Protein AF-A0A7J9W4T0-F1 (afdb_monomer_lite)

pLDDT: mean 91.31, std 8.96, range [55.88, 98.38]

Foldseek 3Di:
DQDPVLVVLLVVLLVVLLVCLVVVVNLSSLVSLVVSLVSCPLVPDPVSLVSSQSSLVSCVVVCVDPSSVVSVVSCVVNVRDHD

Secondary structure (DSSP, 8-state):
---HHHHHHHHHHHHHHHHHHHTT-HHHHHHHHHHHHHHHTT---HHHHHHHHHHHHHHGGGTTSHHHHHHHHHHHHTT----

Sequence (83 aa):
MIDGYDRGRLFNLALLASALADQGKVEEACEAGSAALRIAGDARSVRTVAYLADLSHRLTPFRTQPAVGRLNEQMRAADVPVQ

Structure (mmCIF, N/CA/C/O backbone):
data_AF-A0A7J9W4T0-F1
#
_entry.id   AF-A0A7J9W4T0-F1
#
loop_
_atom_site.group_PDB
_atom_site.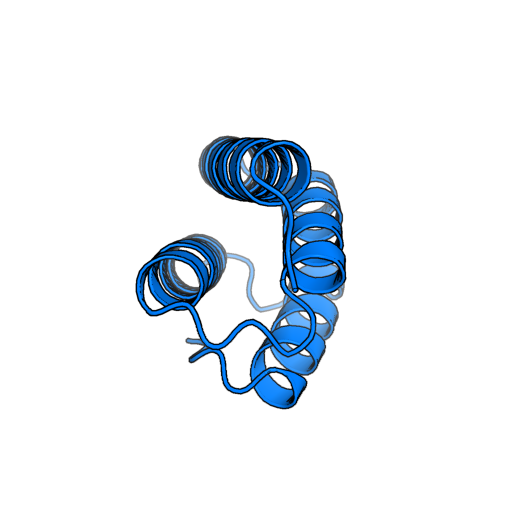id
_atom_site.type_symbol
_atom_site.label_atom_id
_atom_site.label_alt_id
_atom_site.label_comp_id
_atom_site.label_as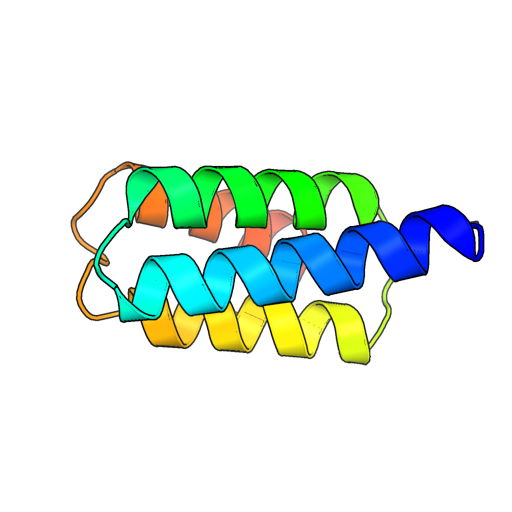ym_id
_atom_site.label_entity_id
_atom_site.label_seq_id
_atom_site.pdbx_PDB_ins_code
_atom_site.Cartn_x
_atom_site.Cartn_y
_atom_site.Cartn_z
_atom_site.occupancy
_atom_site.B_iso_or_equiv
_atom_site.auth_seq_id
_atom_site.auth_comp_id
_atom_site.auth_asym_id
_atom_site.auth_atom_id
_atom_site.pdbx_PDB_model_num
ATOM 1 N N . MET A 1 1 ? 4.055 2.317 -21.791 1.00 55.88 1 MET A N 1
ATOM 2 C CA . MET A 1 1 ? 5.352 2.318 -21.079 1.00 55.88 1 MET A CA 1
ATOM 3 C C . MET A 1 1 ? 5.271 3.426 -20.045 1.00 55.88 1 MET A C 1
ATOM 5 O O . MET A 1 1 ? 4.990 4.542 -20.446 1.00 55.88 1 MET A O 1
ATOM 9 N N . ILE A 1 2 ? 5.401 3.116 -18.752 1.00 62.75 2 ILE A N 1
ATOM 10 C CA . ILE A 1 2 ? 5.459 4.140 -17.694 1.00 62.75 2 ILE A CA 1
ATOM 11 C C . ILE A 1 2 ? 6.718 4.978 -17.914 1.00 62.75 2 ILE A C 1
ATOM 13 O O . ILE A 1 2 ? 7.816 4.414 -17.962 1.00 62.75 2 ILE A O 1
ATOM 17 N N . ASP A 1 3 ? 6.556 6.290 -18.048 1.00 78.94 3 ASP A N 1
ATOM 18 C CA . ASP A 1 3 ? 7.682 7.218 -18.116 1.00 78.94 3 ASP A CA 1
ATOM 19 C C . ASP A 1 3 ? 8.320 7.410 -16.721 1.00 78.94 3 ASP A C 1
ATOM 21 O O . ASP A 1 3 ? 7.744 7.056 -15.686 1.00 78.94 3 ASP A O 1
ATOM 25 N N . GLY A 1 4 ? 9.535 7.958 -16.662 1.00 80.31 4 GLY A N 1
ATOM 26 C CA . GLY A 1 4 ? 10.271 8.194 -15.417 1.00 80.31 4 GLY A CA 1
ATOM 27 C C . GLY A 1 4 ? 9.487 9.030 -14.399 1.00 80.31 4 GLY A C 1
ATOM 28 O O . GLY A 1 4 ? 9.547 8.743 -13.201 1.00 80.31 4 GLY A O 1
ATOM 29 N N . TYR A 1 5 ? 8.696 9.996 -14.875 1.00 84.00 5 TYR A N 1
ATOM 30 C CA . TYR A 1 5 ? 7.806 10.804 -14.039 1.00 84.00 5 TYR A CA 1
ATOM 31 C C . TYR A 1 5 ? 6.730 9.957 -13.344 1.00 84.00 5 TYR A C 1
ATOM 33 O O . TYR A 1 5 ? 6.587 10.019 -12.121 1.00 84.00 5 TYR A O 1
ATOM 41 N N . ASP A 1 6 ? 6.029 9.106 -14.094 1.00 87.12 6 ASP A N 1
ATOM 42 C CA . ASP A 1 6 ? 4.973 8.240 -13.561 1.00 87.12 6 ASP A CA 1
ATOM 43 C C . ASP A 1 6 ? 5.527 7.234 -12.550 1.00 87.12 6 ASP A C 1
ATOM 45 O O . ASP A 1 6 ? 4.912 6.983 -11.514 1.00 87.12 6 ASP A O 1
ATOM 49 N N . ARG A 1 7 ? 6.740 6.719 -12.783 1.00 85.50 7 ARG A N 1
ATOM 50 C CA . ARG A 1 7 ? 7.421 5.843 -11.821 1.00 85.50 7 ARG A CA 1
ATOM 51 C C . ARG A 1 7 ? 7.722 6.563 -10.508 1.00 85.50 7 ARG A C 1
ATOM 53 O O . ARG A 1 7 ? 7.491 5.999 -9.439 1.00 85.50 7 ARG A O 1
ATOM 60 N N . GLY A 1 8 ? 8.240 7.789 -10.580 1.00 90.25 8 GLY A N 1
ATOM 61 C CA . GLY A 1 8 ? 8.505 8.608 -9.398 1.00 90.25 8 GLY A CA 1
ATOM 62 C C . GLY A 1 8 ? 7.219 8.958 -8.650 1.00 90.25 8 GLY A C 1
ATOM 63 O O . GLY A 1 8 ? 7.158 8.850 -7.426 1.00 90.25 8 GLY A O 1
ATOM 64 N N . ARG A 1 9 ? 6.159 9.315 -9.377 1.00 92.12 9 ARG A N 1
ATOM 65 C CA . ARG A 1 9 ? 4.850 9.625 -8.795 1.00 92.12 9 ARG A CA 1
ATOM 66 C C . ARG A 1 9 ? 4.221 8.411 -8.115 1.00 92.12 9 ARG A C 1
ATOM 68 O O . ARG A 1 9 ? 3.735 8.537 -6.995 1.00 92.12 9 ARG A O 1
ATOM 75 N N . LEU A 1 10 ? 4.282 7.240 -8.746 1.00 92.50 10 LEU A N 1
ATOM 76 C CA . LEU A 1 10 ? 3.832 5.975 -8.165 1.00 92.50 10 LEU A CA 1
ATOM 77 C C . LEU A 1 10 ? 4.554 5.677 -6.855 1.00 92.50 10 LEU A C 1
ATOM 79 O O . LEU A 1 10 ? 3.907 5.362 -5.860 1.00 92.50 10 LEU A O 1
ATOM 83 N N . PHE A 1 11 ? 5.884 5.793 -6.851 1.00 91.81 11 PHE A N 1
ATOM 84 C CA . PHE A 1 11 ? 6.685 5.554 -5.654 1.00 91.81 11 PHE A CA 1
ATOM 85 C C . PHE A 1 11 ? 6.262 6.470 -4.500 1.00 91.81 11 PHE A C 1
ATOM 87 O O . PHE A 1 11 ? 6.013 5.989 -3.398 1.00 91.81 11 PHE A O 1
ATOM 94 N N . ASN A 1 12 ? 6.112 7.770 -4.766 1.00 95.38 12 ASN A N 1
ATOM 95 C CA . ASN A 1 12 ? 5.684 8.731 -3.750 1.00 95.38 12 ASN A CA 1
ATOM 96 C C . ASN A 1 12 ? 4.268 8.448 -3.228 1.00 95.38 12 ASN A C 1
ATOM 98 O O . ASN A 1 12 ? 4.027 8.588 -2.034 1.00 95.38 12 ASN A O 1
ATOM 102 N N . LEU A 1 13 ? 3.341 8.021 -4.091 1.00 96.50 13 LEU A N 1
ATOM 103 C CA . LEU A 1 13 ? 1.985 7.659 -3.670 1.00 96.50 13 LEU A CA 1
ATOM 104 C C . LEU A 1 13 ? 1.959 6.402 -2.802 1.00 96.50 13 LEU A C 1
ATOM 106 O O . LEU A 1 13 ? 1.246 6.380 -1.804 1.00 96.50 13 LEU A O 1
ATOM 110 N N . ALA A 1 14 ? 2.748 5.383 -3.144 1.00 95.06 14 ALA A N 1
ATOM 111 C CA . ALA A 1 14 ? 2.854 4.183 -2.323 1.00 95.06 14 ALA A CA 1
ATOM 112 C C . ALA A 1 14 ? 3.489 4.494 -0.956 1.00 95.06 14 ALA A C 1
ATOM 114 O O . ALA A 1 14 ? 2.981 4.054 0.071 1.00 95.06 14 ALA A O 1
ATOM 115 N N . LEU A 1 15 ? 4.540 5.324 -0.931 1.00 96.31 15 LEU A N 1
ATOM 116 C CA . LEU A 1 15 ? 5.165 5.790 0.309 1.00 96.31 15 LEU A CA 1
ATOM 117 C C . LEU A 1 15 ? 4.184 6.586 1.184 1.00 96.31 15 LEU A C 1
ATOM 119 O O . LEU A 1 15 ? 4.094 6.343 2.386 1.00 96.31 15 LEU A O 1
ATOM 123 N N . LEU A 1 16 ? 3.433 7.512 0.579 1.00 98.12 16 LEU A N 1
ATOM 124 C CA . LEU A 1 16 ? 2.402 8.287 1.266 1.00 98.12 16 LEU A CA 1
ATOM 125 C C . LEU A 1 16 ? 1.316 7.374 1.842 1.00 98.12 16 LEU A C 1
ATOM 127 O O . LEU A 1 16 ? 0.956 7.521 3.006 1.00 98.12 16 LEU A O 1
ATOM 131 N N . ALA A 1 17 ? 0.824 6.416 1.055 1.00 97.94 17 ALA A N 1
ATOM 132 C CA . ALA A 1 17 ? -0.193 5.470 1.495 1.00 97.94 17 ALA A CA 1
ATOM 133 C C . ALA A 1 17 ? 0.267 4.669 2.722 1.00 97.94 17 ALA A C 1
ATOM 135 O O . ALA A 1 17 ? -0.478 4.572 3.695 1.00 97.94 17 ALA A O 1
ATOM 136 N N . SER A 1 18 ? 1.505 4.162 2.720 1.00 96.69 18 SER A N 1
ATOM 137 C CA . SER A 1 18 ? 2.061 3.437 3.870 1.00 96.69 18 SER A CA 1
ATOM 138 C C . SER A 1 18 ? 2.178 4.328 5.108 1.00 96.69 18 SER A C 1
ATOM 140 O O . SER A 1 18 ? 1.767 3.921 6.191 1.00 96.69 18 SER A O 1
ATOM 142 N N . ALA A 1 19 ? 2.653 5.568 4.957 1.00 98.00 19 ALA A N 1
ATOM 143 C CA . ALA A 1 19 ? 2.749 6.508 6.075 1.00 98.00 19 ALA A CA 1
ATOM 144 C C . ALA A 1 19 ? 1.374 6.897 6.649 1.00 98.00 19 ALA A C 1
ATOM 146 O O . ALA A 1 19 ? 1.242 7.118 7.852 1.00 98.00 19 ALA A O 1
ATOM 147 N N . LEU A 1 20 ? 0.342 7.001 5.807 1.00 98.38 20 LEU A N 1
ATOM 148 C CA . LEU A 1 20 ? -1.037 7.252 6.238 1.00 98.38 20 LEU A CA 1
ATOM 149 C C . LEU A 1 20 ? -1.626 6.038 6.965 1.00 98.38 20 LEU A C 1
ATOM 151 O O . LEU A 1 20 ? -2.270 6.207 8.001 1.00 98.38 20 LEU A O 1
ATOM 155 N N . ALA A 1 21 ? -1.363 4.825 6.469 1.00 97.56 21 ALA A N 1
ATOM 156 C CA . ALA A 1 21 ? -1.782 3.582 7.111 1.00 97.56 21 ALA A CA 1
ATOM 157 C C . ALA A 1 21 ? -1.172 3.441 8.515 1.00 97.56 21 ALA A C 1
ATOM 159 O O . ALA A 1 21 ? -1.899 3.157 9.465 1.00 97.56 21 ALA A O 1
ATOM 160 N N . ASP A 1 22 ? 0.124 3.738 8.664 1.00 96.81 22 ASP A N 1
ATOM 161 C CA . ASP A 1 22 ? 0.824 3.723 9.958 1.00 96.81 22 ASP A CA 1
ATOM 162 C C . ASP A 1 22 ? 0.231 4.731 10.962 1.00 96.81 22 ASP A C 1
ATOM 164 O O . ASP A 1 22 ? 0.249 4.503 12.170 1.00 96.81 22 ASP A O 1
ATOM 168 N N . GLN A 1 23 ? -0.333 5.838 10.470 1.00 97.50 23 GLN A N 1
ATOM 169 C CA . GLN A 1 23 ? -1.030 6.845 11.280 1.00 97.50 23 GLN A CA 1
ATOM 170 C C . GLN A 1 23 ? -2.509 6.507 11.540 1.00 97.50 23 GLN A C 1
ATOM 172 O O . GLN A 1 23 ? -3.213 7.293 12.172 1.00 97.50 23 GLN A O 1
ATOM 177 N N . GLY A 1 24 ? -3.013 5.378 11.030 1.00 96.56 24 GLY A N 1
ATOM 178 C CA . GLY A 1 24 ? -4.423 4.996 11.130 1.00 96.56 24 GLY A CA 1
ATOM 179 C C . GLY A 1 24 ? -5.365 5.821 10.246 1.00 96.56 24 GLY A C 1
ATOM 180 O O . GLY A 1 24 ? -6.583 5.730 10.397 1.00 96.56 24 GLY A O 1
ATOM 181 N N . LYS A 1 25 ? -4.837 6.608 9.301 1.00 97.81 25 LYS A N 1
ATOM 182 C CA . LYS A 1 25 ? -5.621 7.366 8.313 1.00 97.81 25 LYS A CA 1
ATOM 183 C C . LYS A 1 25 ? -6.006 6.467 7.139 1.00 97.81 25 LYS A C 1
ATOM 185 O O . LYS A 1 25 ? -5.518 6.617 6.021 1.00 97.81 25 LYS A O 1
ATOM 190 N N . VAL A 1 26 ? -6.852 5.482 7.426 1.00 97.06 26 VAL A N 1
ATOM 191 C CA . VAL A 1 26 ? -7.125 4.344 6.535 1.00 97.06 26 VAL A CA 1
ATOM 192 C C . VAL A 1 26 ? -7.764 4.761 5.212 1.00 97.06 26 VAL A C 1
ATOM 194 O O . VAL A 1 26 ? -7.318 4.297 4.164 1.00 97.06 26 VAL A O 1
ATOM 197 N N . GLU A 1 27 ? -8.764 5.644 5.232 1.00 97.38 27 GLU A N 1
ATOM 198 C CA . GLU A 1 27 ? -9.417 6.124 4.007 1.00 97.38 27 GLU A CA 1
ATOM 199 C C . GLU A 1 27 ? -8.408 6.817 3.072 1.00 97.38 27 GLU A C 1
ATOM 201 O O . GLU A 1 27 ? -8.266 6.418 1.916 1.00 97.38 27 GLU A O 1
ATOM 206 N N . GLU A 1 28 ? -7.635 7.780 3.593 1.00 98.19 28 GLU A N 1
ATOM 207 C CA . GLU A 1 28 ? -6.610 8.511 2.829 1.00 98.19 28 GLU A CA 1
ATOM 208 C C . GLU A 1 28 ? -5.520 7.560 2.301 1.00 98.19 28 GLU A C 1
ATOM 210 O O . GLU A 1 28 ? -5.072 7.679 1.156 1.00 98.19 28 GLU A O 1
ATOM 215 N N . ALA A 1 29 ? -5.112 6.576 3.111 1.00 98.12 29 ALA A N 1
ATOM 216 C CA . ALA A 1 29 ? -4.162 5.547 2.700 1.00 98.12 29 ALA A CA 1
ATOM 217 C C . ALA A 1 29 ? -4.695 4.731 1.514 1.00 98.12 29 ALA A C 1
ATOM 219 O O . ALA A 1 29 ? -3.971 4.487 0.545 1.00 98.12 29 ALA A O 1
ATOM 220 N N . CYS A 1 30 ? -5.972 4.344 1.556 1.00 97.88 30 CYS A N 1
ATOM 221 C CA . CYS A 1 30 ? -6.604 3.584 0.483 1.00 97.88 30 CYS A CA 1
ATOM 222 C C . CYS A 1 30 ? -6.767 4.408 -0.798 1.00 97.88 30 CYS A C 1
ATOM 224 O O . CYS A 1 30 ? -6.580 3.877 -1.897 1.00 97.88 30 CYS A O 1
ATOM 226 N N . GLU A 1 31 ? -7.065 5.702 -0.689 1.00 98.00 31 GLU A N 1
ATOM 227 C CA . GLU A 1 31 ? -7.129 6.609 -1.839 1.00 98.00 31 GLU A CA 1
ATOM 228 C C . GLU A 1 31 ? -5.765 6.766 -2.521 1.00 98.00 31 GLU A C 1
ATOM 230 O O . GLU A 1 31 ? -5.660 6.614 -3.746 1.00 98.00 31 GLU A O 1
ATOM 235 N N . ALA A 1 32 ? -4.709 7.003 -1.737 1.00 97.88 32 ALA A N 1
ATOM 236 C CA . ALA A 1 32 ? -3.342 7.105 -2.238 1.00 97.88 32 ALA A CA 1
ATOM 237 C C . ALA A 1 32 ? -2.867 5.783 -2.869 1.00 97.88 32 ALA A C 1
ATOM 239 O O . ALA A 1 32 ? -2.310 5.791 -3.971 1.00 97.88 32 ALA A O 1
ATOM 240 N N . GLY A 1 33 ? -3.158 4.644 -2.232 1.00 96.44 33 GLY A N 1
ATOM 241 C CA . GLY A 1 33 ? -2.860 3.310 -2.758 1.00 96.44 33 GLY A CA 1
ATOM 242 C C . GLY A 1 33 ? -3.576 3.022 -4.080 1.00 96.44 33 GLY A C 1
ATOM 243 O O . GLY A 1 33 ? -2.949 2.588 -5.046 1.00 96.44 33 GLY A O 1
ATOM 244 N N . SER A 1 34 ? -4.866 3.357 -4.173 1.00 96.19 34 SER A N 1
ATOM 245 C CA . SER A 1 34 ? -5.646 3.221 -5.413 1.00 96.19 34 SER A CA 1
ATOM 246 C C . SER A 1 34 ? -5.080 4.104 -6.531 1.00 96.19 34 SER A C 1
ATOM 248 O O . SER A 1 34 ? -5.030 3.704 -7.695 1.00 96.19 34 SER A O 1
ATOM 250 N N . ALA A 1 35 ? -4.623 5.318 -6.202 1.00 95.44 35 ALA A N 1
ATOM 251 C CA . ALA A 1 35 ? -3.969 6.201 -7.163 1.00 95.44 35 ALA A CA 1
ATOM 252 C C . ALA A 1 35 ? -2.632 5.630 -7.656 1.00 95.44 35 ALA A C 1
ATOM 254 O O . ALA A 1 35 ? -2.365 5.690 -8.857 1.00 95.44 35 ALA A O 1
ATOM 255 N N . ALA A 1 36 ? -1.826 5.042 -6.767 1.00 94.50 36 ALA A N 1
ATOM 256 C CA . ALA A 1 36 ? -0.594 4.353 -7.144 1.00 94.50 36 ALA A CA 1
ATOM 257 C C . ALA A 1 36 ? -0.878 3.169 -8.084 1.00 94.50 36 ALA A C 1
ATOM 259 O O . ALA A 1 36 ? -0.199 3.022 -9.099 1.00 94.50 36 ALA A O 1
ATOM 260 N N . LEU A 1 37 ? -1.920 2.382 -7.796 1.00 92.44 37 LEU A N 1
ATOM 261 C CA . LEU A 1 37 ? -2.339 1.239 -8.611 1.00 92.44 37 LEU A CA 1
ATOM 262 C C . LEU A 1 37 ? -2.781 1.654 -10.023 1.00 92.44 37 LEU A C 1
ATOM 264 O O . LEU A 1 37 ? -2.395 1.027 -11.006 1.00 92.44 37 LEU A O 1
ATOM 268 N N . ARG A 1 38 ? -3.524 2.762 -10.151 1.00 91.06 38 ARG A N 1
ATOM 269 C CA . ARG A 1 38 ? -3.916 3.306 -11.465 1.00 91.06 38 ARG A CA 1
ATOM 270 C C . ARG A 1 38 ? -2.718 3.713 -12.318 1.00 91.06 38 ARG A C 1
ATOM 272 O O . ARG A 1 38 ? -2.754 3.528 -13.528 1.00 91.06 38 ARG A O 1
ATOM 279 N N . ILE A 1 39 ? -1.673 4.270 -11.701 1.00 90.25 39 ILE A N 1
ATOM 280 C CA . ILE A 1 39 ? -0.436 4.625 -12.414 1.00 90.25 39 ILE A CA 1
ATOM 281 C C . ILE A 1 39 ? 0.353 3.368 -12.763 1.00 90.25 39 ILE A C 1
ATOM 283 O O . ILE A 1 39 ? 0.951 3.319 -13.832 1.00 90.25 39 ILE A O 1
ATOM 287 N N . ALA A 1 40 ? 0.349 2.361 -11.881 1.00 85.94 40 ALA A N 1
ATOM 288 C CA . ALA A 1 40 ? 1.018 1.089 -12.123 1.00 85.94 40 ALA A CA 1
ATOM 289 C C . ALA A 1 40 ? 0.520 0.442 -13.423 1.00 85.94 40 ALA A C 1
ATOM 291 O O . ALA A 1 40 ? 1.342 -0.050 -14.192 1.00 85.94 40 ALA A O 1
ATOM 292 N N . GLY A 1 41 ? -0.787 0.502 -13.706 1.00 77.19 41 GLY A N 1
ATOM 293 C CA . GLY A 1 41 ? -1.372 -0.092 -14.912 1.00 77.19 41 GLY A CA 1
ATOM 294 C C . GLY A 1 41 ? -0.903 -1.540 -15.114 1.00 77.19 41 GLY A C 1
ATOM 295 O O . GLY A 1 41 ? -0.771 -2.287 -14.150 1.00 77.19 41 GLY A O 1
ATOM 296 N N . ASP A 1 42 ? -0.554 -1.908 -16.351 1.00 66.12 42 ASP A N 1
ATOM 297 C CA . ASP A 1 42 ? 0.065 -3.207 -16.687 1.00 66.12 42 ASP A CA 1
ATOM 298 C C . ASP A 1 42 ? 1.572 -3.283 -16.389 1.00 66.12 42 ASP A C 1
ATOM 300 O O . ASP A 1 42 ? 2.246 -4.257 -16.752 1.00 66.12 42 ASP A O 1
ATOM 304 N N . ALA A 1 43 ? 2.169 -2.249 -15.790 1.00 61.00 43 ALA A N 1
ATOM 305 C CA . ALA A 1 43 ? 3.585 -2.273 -15.474 1.00 61.00 43 ALA A CA 1
ATOM 306 C C . ALA A 1 43 ? 3.822 -3.268 -14.333 1.00 61.00 43 ALA A C 1
ATOM 308 O O . ALA A 1 43 ? 3.804 -2.914 -13.155 1.00 61.00 43 ALA A O 1
ATOM 309 N N . ARG A 1 44 ? 4.104 -4.520 -14.717 1.00 64.88 44 ARG A N 1
ATOM 310 C CA . ARG A 1 44 ? 4.534 -5.659 -13.884 1.00 64.88 44 ARG A CA 1
ATOM 311 C C . ARG A 1 44 ? 5.912 -5.434 -13.248 1.00 64.88 44 ARG A C 1
ATOM 313 O O . ARG A 1 44 ? 6.820 -6.256 -13.334 1.00 64.88 44 ARG A O 1
ATOM 320 N N . SER A 1 45 ? 6.105 -4.266 -12.651 1.00 77.56 45 SER A N 1
ATOM 321 C CA . SER A 1 45 ? 7.304 -3.887 -11.925 1.00 77.56 45 SER A CA 1
ATOM 322 C C . SER A 1 45 ? 7.296 -4.588 -10.574 1.00 77.56 45 SER A C 1
ATOM 324 O O . SER A 1 45 ? 6.477 -4.278 -9.711 1.00 77.56 45 SER A O 1
ATOM 326 N N . VAL A 1 46 ? 8.263 -5.483 -10.365 1.00 83.62 46 VAL A N 1
ATOM 327 C CA . VAL A 1 46 ? 8.462 -6.208 -9.096 1.00 83.62 46 VAL A CA 1
ATOM 328 C C . VAL A 1 46 ? 8.474 -5.254 -7.898 1.00 83.62 46 VAL A C 1
ATOM 330 O O . VAL A 1 46 ? 7.865 -5.522 -6.868 1.00 83.62 46 VAL A O 1
ATOM 333 N N . ARG A 1 47 ? 9.124 -4.093 -8.044 1.00 86.06 47 ARG A N 1
ATOM 334 C CA . ARG A 1 47 ? 9.225 -3.091 -6.978 1.00 86.06 47 ARG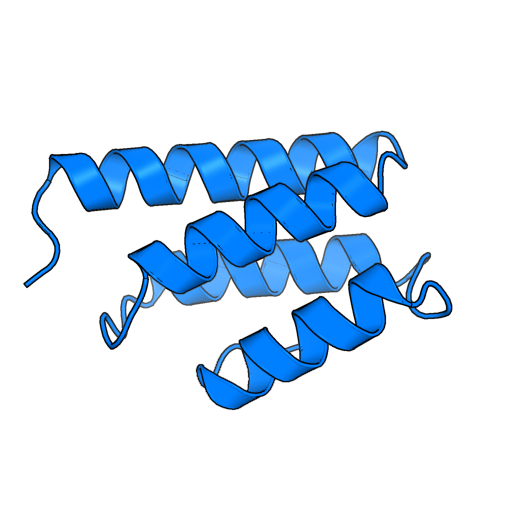 A CA 1
ATOM 335 C C . ARG A 1 47 ? 7.874 -2.446 -6.652 1.00 86.06 47 ARG A 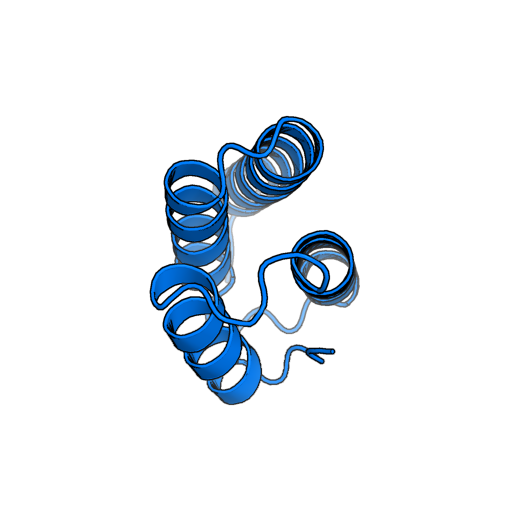C 1
ATOM 337 O O . ARG A 1 47 ? 7.578 -2.207 -5.489 1.00 86.06 47 ARG A O 1
ATOM 344 N N . THR A 1 48 ? 7.064 -2.175 -7.671 1.00 86.56 48 THR A N 1
ATOM 345 C CA . THR A 1 48 ? 5.718 -1.611 -7.501 1.00 86.56 48 THR A CA 1
ATOM 346 C C . THR A 1 48 ? 4.818 -2.582 -6.749 1.00 86.56 48 THR A C 1
ATOM 348 O O . THR A 1 48 ? 4.164 -2.186 -5.788 1.00 86.56 48 THR A O 1
ATOM 351 N N . VAL A 1 49 ? 4.843 -3.856 -7.149 1.00 89.12 49 VAL A N 1
ATOM 352 C CA . VAL A 1 49 ? 4.098 -4.925 -6.476 1.00 89.12 49 VAL A CA 1
ATOM 353 C C . VAL A 1 49 ? 4.527 -5.035 -5.013 1.00 89.12 49 VAL A C 1
ATOM 355 O O . VAL A 1 49 ? 3.671 -5.099 -4.139 1.00 89.12 49 VAL A O 1
ATOM 358 N N . ALA A 1 50 ? 5.832 -4.963 -4.725 1.00 91.94 50 ALA A N 1
ATOM 359 C CA . ALA A 1 50 ? 6.341 -5.025 -3.356 1.00 91.94 50 ALA A CA 1
ATOM 360 C C . ALA A 1 50 ? 5.824 -3.883 -2.461 1.00 91.94 50 ALA A C 1
ATOM 362 O O . ALA A 1 50 ? 5.432 -4.138 -1.327 1.00 91.94 50 ALA A O 1
ATOM 363 N N . TYR A 1 51 ? 5.773 -2.640 -2.956 1.00 92.81 51 TYR A N 1
ATOM 364 C CA . TYR A 1 51 ? 5.246 -1.518 -2.165 1.00 92.81 51 TYR A CA 1
ATOM 365 C C . TYR A 1 51 ? 3.748 -1.637 -1.885 1.00 92.81 51 TYR A C 1
ATOM 367 O O . TYR A 1 51 ? 3.291 -1.317 -0.793 1.00 92.81 51 TYR A O 1
ATOM 375 N N . LEU A 1 52 ? 2.978 -2.102 -2.868 1.00 93.19 52 LEU A N 1
ATOM 376 C CA . LEU A 1 52 ? 1.535 -2.272 -2.718 1.00 93.19 52 LEU A CA 1
ATOM 377 C C . LEU A 1 52 ? 1.191 -3.466 -1.814 1.00 93.19 52 LEU A C 1
ATOM 379 O O . LEU A 1 52 ? 0.252 -3.383 -1.026 1.00 93.19 52 LEU A O 1
ATOM 383 N N . ALA A 1 53 ? 1.985 -4.536 -1.868 1.00 93.94 53 ALA A N 1
ATOM 384 C CA . ALA A 1 53 ? 1.878 -5.662 -0.947 1.00 93.94 53 ALA A CA 1
ATOM 385 C C . ALA A 1 53 ? 2.209 -5.255 0.501 1.00 93.94 53 ALA A C 1
ATOM 387 O O . ALA A 1 53 ? 1.486 -5.627 1.424 1.00 93.94 53 ALA A O 1
ATOM 388 N N . ASP A 1 54 ? 3.260 -4.448 0.700 1.00 95.69 54 ASP A N 1
ATOM 389 C CA . ASP A 1 54 ? 3.603 -3.871 2.009 1.00 95.69 54 ASP A CA 1
ATOM 390 C C . ASP A 1 54 ? 2.464 -2.993 2.551 1.00 95.69 54 ASP A C 1
ATOM 392 O O . ASP A 1 54 ? 2.068 -3.130 3.708 1.00 95.69 54 ASP A O 1
ATOM 396 N N . LEU A 1 55 ? 1.860 -2.158 1.698 1.00 95.88 55 LEU A N 1
ATOM 397 C CA . LEU A 1 55 ? 0.675 -1.381 2.061 1.00 95.88 55 LEU A CA 1
ATOM 398 C C . LEU A 1 55 ? -0.493 -2.282 2.497 1.00 95.88 55 LEU A C 1
ATOM 400 O O . LEU A 1 55 ? -1.101 -2.026 3.535 1.00 95.88 55 LEU A O 1
ATOM 404 N N . SER A 1 56 ? -0.799 -3.343 1.741 1.00 95.75 56 SER A N 1
ATOM 405 C CA . SER A 1 56 ? -1.857 -4.297 2.111 1.00 95.75 56 SER A CA 1
ATOM 406 C C . SER A 1 56 ? -1.581 -4.932 3.477 1.00 95.75 56 SER A C 1
ATOM 408 O O . SER A 1 56 ? -2.468 -4.984 4.329 1.00 95.75 56 SER A O 1
ATOM 410 N N . HIS A 1 57 ? -0.327 -5.313 3.740 1.00 96.56 57 HIS A N 1
ATOM 411 C CA . HIS A 1 57 ? 0.077 -5.847 5.036 1.00 96.56 57 HIS A CA 1
ATOM 412 C C . HIS A 1 57 ? -0.156 -4.846 6.179 1.00 96.56 57 HIS A C 1
ATOM 414 O O . HIS A 1 57 ? -0.757 -5.208 7.193 1.00 96.56 57 HIS A O 1
ATOM 420 N N . ARG A 1 58 ? 0.218 -3.574 6.006 1.00 96.69 58 ARG A N 1
ATOM 421 C CA . ARG A 1 58 ? -0.024 -2.513 7.005 1.00 96.69 58 ARG A CA 1
ATOM 422 C C . ARG A 1 58 ? -1.504 -2.253 7.265 1.00 96.69 58 ARG A C 1
ATOM 424 O O . ARG A 1 58 ? -1.868 -1.867 8.370 1.00 96.69 58 ARG A O 1
ATOM 431 N N . LEU A 1 59 ? -2.362 -2.488 6.274 1.00 96.88 59 LEU A N 1
ATOM 432 C CA . LEU A 1 59 ? -3.812 -2.321 6.387 1.00 96.88 59 LEU A CA 1
ATOM 433 C C . LEU A 1 59 ? -4.529 -3.531 7.012 1.00 96.88 59 LEU A C 1
ATOM 435 O O . LEU A 1 59 ? -5.712 -3.428 7.336 1.00 96.88 59 LEU A O 1
ATOM 439 N N . THR A 1 60 ? -3.833 -4.646 7.265 1.00 96.12 60 THR A N 1
ATOM 440 C CA . THR A 1 60 ? -4.394 -5.857 7.903 1.00 96.12 60 THR A CA 1
ATOM 441 C C . THR A 1 60 ? -5.159 -5.589 9.215 1.00 96.12 60 THR A C 1
ATOM 443 O O . THR A 1 60 ? -6.238 -6.172 9.406 1.00 96.12 60 THR A O 1
ATOM 446 N N . PRO A 1 61 ? -4.689 -4.706 10.127 1.00 96.56 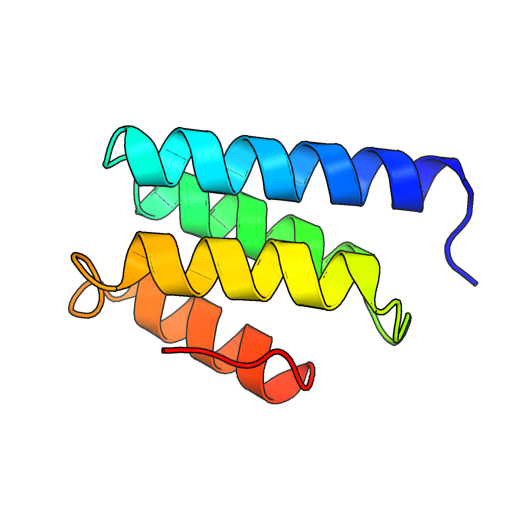61 PRO A N 1
ATOM 447 C CA . PRO A 1 61 ? -5.437 -4.351 11.337 1.00 96.56 61 PRO A CA 1
ATOM 448 C C . PRO A 1 61 ? -6.795 -3.697 11.042 1.00 96.56 61 PRO A C 1
ATOM 450 O O . PRO A 1 61 ? -7.718 -3.806 11.844 1.00 96.56 61 PRO A O 1
ATOM 453 N N . PHE A 1 62 ? -6.940 -3.071 9.872 1.00 95.69 62 PHE A N 1
ATOM 454 C CA . PHE A 1 62 ? -8.115 -2.316 9.438 1.00 95.69 62 PHE A CA 1
ATOM 455 C C . PHE A 1 62 ? -8.950 -3.048 8.377 1.00 95.69 62 PHE A C 1
ATOM 457 O O . PHE A 1 62 ? -9.826 -2.443 7.764 1.00 95.69 62 PHE A O 1
ATOM 464 N N . ARG A 1 63 ? -8.730 -4.354 8.167 1.00 93.38 63 ARG A N 1
ATOM 465 C CA . ARG A 1 63 ? -9.372 -5.166 7.108 1.00 93.38 63 ARG A CA 1
ATOM 466 C C . ARG A 1 63 ? -10.905 -5.146 7.083 1.00 93.38 63 ARG A C 1
ATOM 468 O O . ARG A 1 63 ? -11.500 -5.483 6.068 1.00 93.38 63 ARG A O 1
ATOM 475 N N . THR A 1 64 ? -11.551 -4.793 8.193 1.00 94.94 64 THR A N 1
ATOM 476 C CA . THR A 1 64 ? -13.015 -4.684 8.281 1.00 94.94 64 THR A CA 1
ATOM 477 C C . THR A 1 64 ? -13.547 -3.365 7.720 1.00 94.94 64 THR A C 1
ATOM 479 O O . THR A 1 64 ? -14.758 -3.215 7.576 1.00 94.94 64 THR A O 1
ATOM 482 N N . GLN A 1 65 ? -12.675 -2.396 7.429 1.00 96.31 65 GLN A N 1
ATOM 483 C CA . GLN A 1 65 ? -13.081 -1.125 6.846 1.00 96.31 65 GLN A CA 1
ATOM 484 C C . GLN A 1 65 ? -13.385 -1.288 5.347 1.00 96.31 65 GLN A C 1
ATOM 486 O O . GLN A 1 65 ? -12.582 -1.881 4.618 1.00 96.31 65 GLN A O 1
ATOM 491 N N . PRO A 1 66 ? -14.498 -0.720 4.846 1.00 96.38 66 PRO A N 1
ATOM 492 C CA . PRO A 1 66 ? -14.891 -0.858 3.443 1.00 96.38 66 PRO A CA 1
ATOM 493 C C . PRO A 1 66 ? -13.836 -0.367 2.442 1.00 96.38 66 PRO A C 1
ATOM 495 O O . PRO A 1 66 ? -13.693 -0.947 1.366 1.00 96.38 66 PRO A O 1
ATOM 498 N N . ALA A 1 67 ? -13.081 0.687 2.775 1.00 96.19 67 ALA A N 1
ATOM 499 C CA . ALA A 1 67 ? -12.005 1.183 1.918 1.00 96.19 67 ALA A CA 1
ATOM 500 C C . ALA A 1 67 ? -10.894 0.149 1.697 1.00 96.19 67 ALA A C 1
ATOM 502 O O . ALA A 1 67 ? -10.452 -0.019 0.560 1.00 96.19 67 ALA A O 1
ATOM 503 N N . VAL A 1 68 ? -10.512 -0.595 2.740 1.00 97.00 68 VAL A N 1
ATOM 504 C CA . VAL A 1 68 ? -9.489 -1.648 2.647 1.00 97.00 68 VAL A CA 1
ATOM 505 C C . VAL A 1 68 ? -9.981 -2.799 1.775 1.00 97.00 68 VAL A C 1
ATOM 507 O O . VAL A 1 68 ? -9.240 -3.273 0.918 1.00 97.00 68 VAL A O 1
ATOM 510 N N . GLY A 1 69 ? -11.248 -3.199 1.926 1.00 96.81 69 GLY A N 1
ATOM 511 C CA . GLY A 1 69 ? -11.869 -4.212 1.066 1.00 96.81 69 GLY A CA 1
ATOM 512 C C . GLY A 1 69 ? -11.809 -3.831 -0.416 1.00 96.81 69 GLY A C 1
ATOM 513 O O . GLY A 1 69 ? -11.275 -4.587 -1.226 1.00 96.81 69 GLY A O 1
ATOM 514 N N . ARG A 1 70 ? -12.253 -2.612 -0.754 1.00 96.69 70 ARG A N 1
ATOM 515 C CA . ARG A 1 70 ? -12.213 -2.091 -2.133 1.00 96.69 70 ARG A CA 1
ATOM 516 C C . ARG A 1 70 ? -10.794 -2.005 -2.692 1.00 96.69 70 ARG A C 1
ATOM 518 O O . ARG A 1 70 ? -10.581 -2.319 -3.860 1.00 96.69 70 ARG A O 1
ATOM 525 N N . LEU A 1 71 ? -9.822 -1.576 -1.886 1.00 96.31 71 LEU A N 1
ATOM 526 C CA . LEU A 1 71 ? -8.425 -1.523 -2.316 1.00 96.31 71 LEU A CA 1
ATOM 527 C C . LEU A 1 71 ? -7.874 -2.927 -2.584 1.00 96.31 71 LEU A C 1
ATOM 529 O O . LEU A 1 71 ? -7.243 -3.149 -3.615 1.00 96.31 71 LEU A O 1
ATOM 533 N N . ASN A 1 72 ? -8.140 -3.880 -1.689 1.00 96.06 72 ASN A N 1
ATOM 534 C CA . ASN A 1 72 ? -7.680 -5.255 -1.839 1.00 96.06 72 ASN A CA 1
ATOM 535 C C . ASN A 1 72 ? -8.284 -5.928 -3.082 1.00 96.06 72 ASN A C 1
ATOM 537 O O . ASN A 1 72 ? -7.591 -6.675 -3.766 1.00 96.06 72 ASN A O 1
ATOM 541 N N . GLU A 1 73 ? -9.545 -5.649 -3.417 1.00 95.69 73 GLU A N 1
ATOM 542 C CA . GLU A 1 73 ? -10.161 -6.104 -4.672 1.00 95.69 73 GLU A CA 1
ATOM 543 C C . GLU A 1 73 ? -9.421 -5.562 -5.901 1.00 95.69 73 GLU A C 1
ATOM 545 O O . GLU A 1 73 ? -9.094 -6.325 -6.812 1.00 95.69 73 GLU A O 1
ATOM 550 N N . GLN A 1 74 ? -9.088 -4.268 -5.908 1.00 94.12 74 GLN A N 1
ATOM 551 C CA . GLN A 1 74 ? -8.315 -3.661 -6.994 1.00 94.12 74 GLN A CA 1
ATOM 552 C C . GLN A 1 74 ? -6.909 -4.270 -7.095 1.00 94.12 74 GLN A C 1
ATOM 554 O O . GLN A 1 74 ? -6.455 -4.593 -8.190 1.00 94.12 74 GLN A O 1
ATOM 559 N N . MET A 1 75 ? -6.231 -4.470 -5.962 1.00 94.00 75 MET A N 1
ATOM 560 C CA . MET A 1 75 ? -4.911 -5.106 -5.903 1.00 94.00 75 MET A CA 1
ATOM 561 C C . MET A 1 75 ? -4.940 -6.533 -6.459 1.00 94.00 75 MET A C 1
ATOM 563 O O . MET A 1 75 ? -4.091 -6.876 -7.278 1.00 94.00 75 MET A O 1
ATOM 567 N N . ARG A 1 76 ? -5.952 -7.337 -6.103 1.00 93.19 76 ARG A N 1
ATOM 568 C CA . ARG A 1 76 ? -6.143 -8.685 -6.664 1.00 93.19 76 ARG A CA 1
ATOM 569 C C . ARG A 1 76 ? -6.338 -8.651 -8.179 1.00 93.19 76 ARG A C 1
ATOM 571 O O . ARG A 1 76 ? -5.753 -9.472 -8.875 1.00 93.19 76 ARG A O 1
ATOM 578 N N . ALA A 1 77 ? -7.118 -7.697 -8.692 1.00 91.50 77 ALA A N 1
ATOM 579 C CA . ALA A 1 77 ? -7.304 -7.522 -10.134 1.00 91.50 77 ALA A CA 1
ATOM 580 C C . ALA A 1 77 ? -6.004 -7.130 -10.865 1.00 91.50 77 ALA A C 1
ATOM 582 O O . ALA A 1 77 ? -5.870 -7.392 -12.057 1.00 91.50 77 ALA A O 1
ATOM 583 N N . ALA A 1 78 ? -5.048 -6.533 -10.149 1.00 88.81 78 ALA A N 1
ATOM 584 C CA . ALA A 1 78 ? -3.734 -6.137 -10.649 1.00 88.81 78 ALA A CA 1
ATOM 585 C C . ALA A 1 78 ? -2.613 -7.156 -10.344 1.00 88.81 78 ALA A C 1
ATOM 587 O O . ALA A 1 78 ? -1.438 -6.819 -10.492 1.00 88.81 78 ALA A O 1
ATOM 588 N N . ASP A 1 79 ? -2.951 -8.375 -9.903 1.00 90.12 79 ASP A N 1
ATOM 589 C CA . ASP A 1 79 ? -1.988 -9.427 -9.525 1.00 90.12 79 ASP A CA 1
ATOM 590 C C . ASP A 1 79 ? -1.030 -9.003 -8.385 1.00 90.12 79 ASP A C 1
ATOM 592 O O . ASP A 1 79 ? 0.118 -9.432 -8.280 1.00 90.12 79 ASP A O 1
ATOM 596 N N . VAL A 1 80 ? -1.498 -8.115 -7.502 1.00 90.56 80 VAL A N 1
ATOM 597 C CA . VAL A 1 80 ? -0.782 -7.726 -6.284 1.00 90.56 80 VAL A CA 1
ATOM 598 C C . VAL A 1 80 ? -1.253 -8.618 -5.132 1.00 90.56 80 VAL A C 1
ATOM 600 O O . VAL A 1 80 ? -2.461 -8.717 -4.888 1.00 90.56 80 VAL A O 1
ATOM 603 N N . PRO A 1 81 ? -0.334 -9.260 -4.388 1.00 89.81 81 PRO A N 1
ATOM 604 C CA . PRO A 1 81 ? -0.710 -10.088 -3.254 1.00 89.81 81 PRO A CA 1
ATOM 605 C C . PRO A 1 81 ? -1.271 -9.219 -2.124 1.00 89.81 81 PRO A C 1
ATOM 607 O O . PRO A 1 81 ? -0.705 -8.184 -1.775 1.00 89.81 81 PRO A O 1
ATOM 610 N N . VAL A 1 82 ? -2.371 -9.679 -1.531 1.00 91.88 82 VAL A N 1
ATOM 611 C CA . VAL A 1 82 ? -3.047 -9.030 -0.400 1.00 91.88 82 VAL A CA 1
ATOM 612 C C . VAL A 1 82 ? -3.132 -9.987 0.784 1.00 91.88 82 VAL A C 1
ATOM 614 O O . VAL A 1 82 ? -3.176 -11.205 0.581 1.00 91.88 82 VAL A O 1
ATOM 617 N N . GLN A 1 83 ? -3.135 -9.439 1.999 1.00 83.00 83 GLN A N 1
ATOM 618 C CA . GLN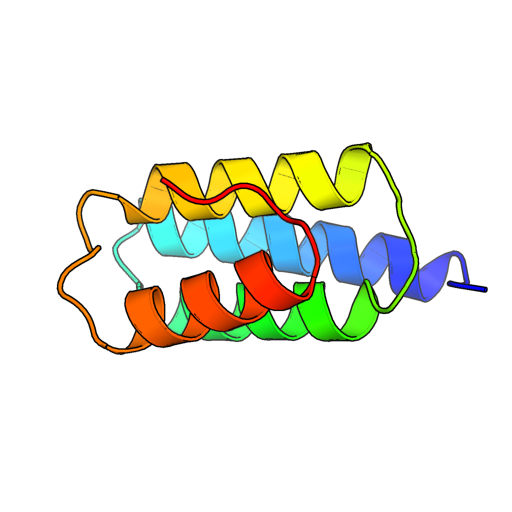 A 1 83 ? -3.258 -10.199 3.251 1.00 83.00 83 GLN A CA 1
ATOM 619 C C . GLN A 1 83 ? -4.718 -10.372 3.687 1.00 83.00 83 GLN A C 1
ATOM 621 O O . GLN A 1 83 ? -5.554 -9.493 3.368 1.00 83.00 83 GLN A O 1
#

Radius of gyration: 11.46 Å; chains: 1; bounding box: 25×21×32 Å